Protein AF-A0A0L6ULF5-F1 (afdb_monomer_lite)

Radius of gyration: 20.2 Å; chains: 1; bounding box: 36×18×74 Å

Organism: NCBI:txid27349

Secondary structure (DSSP, 8-state):
--TTSSS--TT----HHHHHHHHHTT--TTT--TT--GGG-TTSS--------------

Sequence (59 aa):
MDLSAFQRNPNNRLSDAERARRAELNLCFRCGQAGHVSRGCLNGGRKSQGRQKTSSYWC

InterPro domains:
  IPR001878 Zinc finger, CCH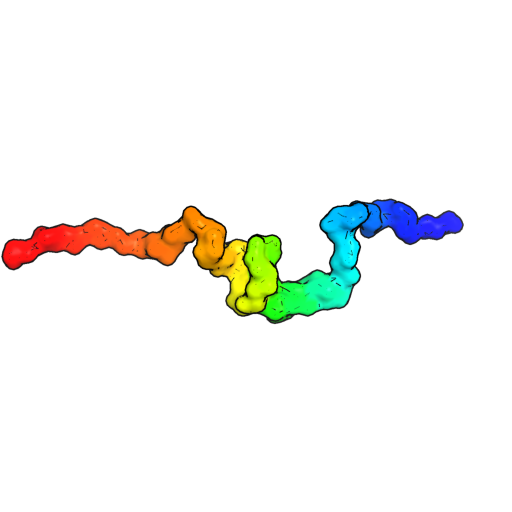C-type [PF00098] (27-41)
  IPR001878 Zinc finger, CCHC-type [PS50158] (28-41)
  IPR001878 Zinc finger, CCHC-type [SM00343] (27-43)
  IPR036875 Zinc finger, CCHC-type superfamily [SSF57756] (6-48)

pLDDT: mean 70.33, std 12.5, range [48.03, 87.62]

Structure (mmCIF, N/CA/C/O backbone):
data_AF-A0A0L6ULF5-F1
#
_entry.id   AF-A0A0L6ULF5-F1
#
loop_
_atom_site.group_PDB
_atom_site.id
_atom_site.type_symbol
_atom_site.label_atom_id
_atom_site.label_alt_id
_atom_site.label_comp_id
_atom_site.label_asym_id
_atom_site.label_entity_id
_atom_site.label_seq_id
_atom_site.pdbx_PDB_ins_code
_atom_site.Cartn_x
_atom_site.Cartn_y
_atom_site.Cartn_z
_atom_site.occupancy
_atom_site.B_iso_or_equiv
_atom_site.auth_seq_id
_atom_site.auth_comp_id
_atom_site.auth_asym_id
_atom_site.auth_atom_id
_atom_site.pdbx_PDB_model_num
ATOM 1 N N . MET A 1 1 ? 5.374 9.254 -36.802 1.00 57.16 1 MET A N 1
ATOM 2 C CA . MET A 1 1 ? 4.916 10.253 -35.814 1.00 57.16 1 MET A CA 1
ATOM 3 C C . MET A 1 1 ? 4.534 9.467 -34.571 1.00 57.16 1 MET A C 1
ATOM 5 O O . MET A 1 1 ? 3.449 8.907 -34.526 1.00 57.16 1 MET A O 1
ATOM 9 N N . ASP A 1 2 ? 5.492 9.268 -33.666 1.00 48.03 2 ASP A N 1
ATOM 10 C CA . ASP A 1 2 ? 5.386 8.306 -32.563 1.00 48.03 2 ASP A CA 1
ATOM 11 C C . ASP A 1 2 ? 4.592 8.898 -31.385 1.00 48.03 2 ASP A C 1
ATOM 13 O O . ASP A 1 2 ? 5.007 9.872 -30.759 1.00 48.03 2 ASP A O 1
ATOM 17 N N . LEU A 1 3 ? 3.420 8.321 -31.112 1.00 57.91 3 LEU A N 1
ATOM 18 C CA . LEU A 1 3 ? 2.449 8.762 -30.101 1.00 57.91 3 LEU A CA 1
ATOM 19 C C . LEU A 1 3 ? 2.866 8.449 -28.648 1.00 57.91 3 LEU A C 1
ATOM 21 O O . LEU A 1 3 ? 2.042 8.541 -27.739 1.00 57.91 3 LEU A O 1
ATOM 25 N N . SER A 1 4 ? 4.130 8.104 -28.387 1.00 59.50 4 SER A N 1
ATOM 26 C CA . SER A 1 4 ? 4.556 7.585 -27.078 1.00 59.50 4 SER A CA 1
ATOM 27 C C . SER A 1 4 ? 5.107 8.650 -26.116 1.00 59.50 4 SER A C 1
ATOM 29 O O . SER A 1 4 ? 5.427 8.330 -24.969 1.00 59.50 4 SER A O 1
ATOM 31 N N . ALA A 1 5 ? 5.220 9.915 -26.539 1.00 56.44 5 ALA A N 1
ATOM 32 C CA . ALA A 1 5 ? 5.965 10.940 -25.794 1.00 56.44 5 ALA A CA 1
ATOM 33 C C . ALA A 1 5 ? 5.155 11.748 -24.752 1.00 56.44 5 ALA A C 1
ATOM 35 O O . ALA A 1 5 ? 5.752 12.333 -23.852 1.00 56.44 5 ALA A O 1
ATOM 36 N N . PHE A 1 6 ? 3.818 11.773 -24.803 1.00 55.62 6 PHE A N 1
ATOM 37 C CA . PHE A 1 6 ? 3.017 12.699 -23.973 1.00 55.62 6 PHE A CA 1
ATOM 38 C C . PHE A 1 6 ? 2.364 12.089 -22.722 1.00 55.62 6 PHE A C 1
ATOM 40 O O . PHE A 1 6 ? 1.704 12.797 -21.966 1.00 55.62 6 PHE A O 1
ATOM 47 N N . GLN A 1 7 ? 2.543 10.795 -22.451 1.00 61.97 7 GLN A N 1
ATOM 48 C CA . GLN A 1 7 ? 1.788 10.100 -21.393 1.00 61.97 7 GLN A CA 1
ATOM 49 C C . GLN A 1 7 ? 2.596 9.758 -20.135 1.00 61.97 7 GLN A C 1
ATOM 51 O O . GLN A 1 7 ? 2.220 8.862 -19.380 1.00 61.97 7 GLN A O 1
ATOM 56 N N . ARG A 1 8 ? 3.717 10.436 -19.873 1.00 60.25 8 ARG A N 1
AT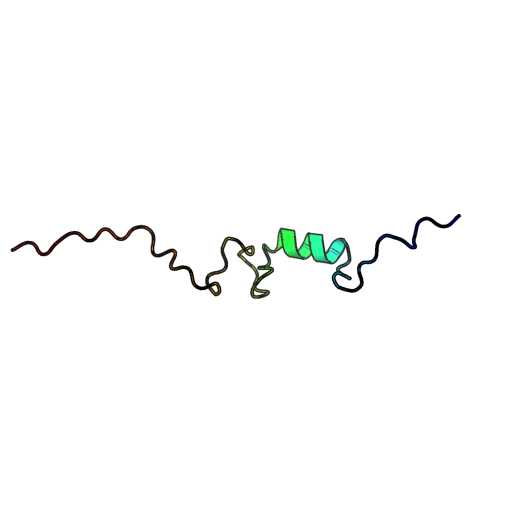OM 57 C CA . ARG A 1 8 ? 4.526 10.158 -18.674 1.00 60.25 8 ARG A CA 1
ATOM 58 C C . ARG A 1 8 ? 4.758 11.422 -17.871 1.00 60.25 8 ARG A C 1
ATOM 60 O O . ARG A 1 8 ? 5.774 12.090 -17.998 1.00 60.25 8 ARG A O 1
ATOM 67 N N . ASN A 1 9 ? 3.802 11.698 -16.986 1.00 56.94 9 ASN A N 1
ATOM 68 C CA . ASN A 1 9 ? 4.070 12.494 -15.797 1.00 56.94 9 ASN A CA 1
ATOM 69 C C . ASN A 1 9 ? 5.153 11.752 -14.978 1.00 56.94 9 ASN A C 1
ATOM 71 O O . ASN A 1 9 ? 4.906 10.615 -14.558 1.00 56.94 9 ASN A O 1
ATOM 75 N N . PRO A 1 10 ? 6.338 12.347 -14.746 1.00 59.56 10 PRO A N 1
ATOM 76 C CA . PRO A 1 10 ? 7.455 11.685 -14.065 1.00 59.56 10 PRO A CA 1
ATOM 77 C C . PRO A 1 10 ? 7.140 11.294 -12.612 1.00 59.56 10 PRO A C 1
ATOM 79 O O . PRO A 1 10 ? 7.854 10.480 -12.034 1.00 59.56 10 PRO A O 1
ATOM 82 N N . ASN A 1 11 ? 6.044 11.803 -12.040 1.00 60.94 11 ASN A N 1
ATOM 83 C CA . ASN A 1 11 ? 5.635 11.519 -10.665 1.00 60.94 11 ASN A CA 1
ATOM 84 C C . ASN A 1 11 ? 4.684 10.315 -10.519 1.00 60.94 11 ASN A C 1
ATOM 86 O O . ASN A 1 11 ? 4.322 9.964 -9.399 1.00 60.94 11 ASN A O 1
ATOM 90 N N . ASN A 1 12 ? 4.265 9.661 -11.613 1.00 63.88 12 ASN A N 1
ATOM 91 C CA . ASN A 1 12 ? 3.412 8.464 -11.548 1.00 63.88 12 ASN A CA 1
ATOM 92 C C . ASN A 1 12 ? 3.808 7.413 -12.597 1.00 63.88 12 ASN A C 1
ATOM 94 O O . ASN A 1 12 ? 3.022 7.047 -13.471 1.00 63.88 12 ASN A O 1
ATOM 98 N N . ARG A 1 13 ? 5.042 6.904 -12.503 1.00 67.31 13 ARG A N 1
ATOM 99 C CA . ARG A 1 13 ? 5.547 5.778 -13.311 1.00 67.31 13 ARG A CA 1
ATOM 100 C C . ARG A 1 13 ? 5.034 4.425 -12.782 1.00 67.31 13 ARG A C 1
ATOM 102 O O . ARG A 1 13 ? 5.808 3.488 -12.612 1.00 67.31 13 ARG A O 1
ATOM 109 N N . LEU A 1 14 ? 3.744 4.317 -12.470 1.00 70.44 14 LEU A N 1
ATOM 110 C CA . LEU A 1 14 ? 3.125 3.024 -12.177 1.00 70.44 14 LEU A CA 1
ATOM 111 C C . LEU A 1 14 ? 2.657 2.422 -13.499 1.00 70.44 14 LEU A C 1
ATOM 113 O O . LEU A 1 14 ? 1.799 2.996 -14.170 1.00 70.44 14 LEU A O 1
ATOM 117 N N . SER A 1 15 ? 3.235 1.283 -13.876 1.00 76.25 15 SER A N 1
ATOM 118 C CA . SER A 1 15 ? 2.741 0.471 -14.989 1.00 76.25 15 SER A CA 1
ATOM 119 C C . SER A 1 15 ? 1.268 0.123 -14.769 1.00 76.25 15 SER A C 1
ATOM 121 O O . SER A 1 15 ? 0.833 -0.017 -13.624 1.00 76.25 15 SER A O 1
ATOM 123 N N . ASP A 1 16 ? 0.510 -0.067 -15.847 1.00 77.56 16 ASP A N 1
ATOM 124 C CA . ASP A 1 16 ? -0.919 -0.401 -15.763 1.00 77.56 16 ASP A CA 1
ATOM 125 C C . ASP A 1 16 ? -1.165 -1.647 -14.887 1.00 77.56 16 ASP A C 1
ATOM 127 O O . ASP A 1 16 ? -2.020 -1.647 -14.006 1.00 77.56 16 ASP A O 1
ATOM 131 N N . ALA A 1 17 ? -0.264 -2.630 -14.988 1.00 80.56 17 ALA A N 1
ATOM 132 C CA . ALA A 1 17 ? -0.230 -3.816 -14.135 1.00 80.56 17 ALA A CA 1
ATOM 133 C C . ALA A 1 17 ? -0.110 -3.512 -12.626 1.00 80.56 17 ALA A C 1
ATOM 135 O O . ALA A 1 17 ? -0.753 -4.165 -11.810 1.00 80.56 17 ALA A O 1
ATOM 136 N N . GLU A 1 18 ? 0.676 -2.510 -12.223 1.00 79.25 18 GLU A N 1
ATOM 137 C CA . GLU A 1 18 ? 0.816 -2.143 -10.807 1.00 79.25 18 GLU A CA 1
ATOM 138 C C . GLU A 1 18 ? -0.412 -1.366 -10.317 1.00 79.25 18 GLU A C 1
ATOM 140 O O . GLU A 1 18 ? -0.805 -1.494 -9.158 1.00 79.25 18 GLU A O 1
ATOM 145 N N . ARG A 1 19 ? -1.080 -0.609 -11.196 1.00 78.94 19 ARG A N 1
ATOM 146 C CA . ARG A 1 19 ? -2.376 0.001 -10.870 1.00 78.94 19 ARG A CA 1
ATOM 147 C C . ARG A 1 19 ? -3.461 -1.062 -10.702 1.00 78.94 19 ARG A C 1
ATOM 149 O O . ARG A 1 19 ? -4.201 -0.991 -9.723 1.00 78.94 19 ARG A O 1
ATOM 156 N N . ALA A 1 20 ? -3.512 -2.047 -11.597 1.00 82.62 20 ALA A N 1
ATOM 157 C CA . ALA A 1 20 ? -4.425 -3.181 -11.508 1.00 82.62 20 ALA A CA 1
ATOM 158 C C . ALA A 1 20 ? -4.196 -3.973 -10.213 1.00 82.62 20 ALA A C 1
ATOM 160 O O . ALA A 1 20 ? -5.131 -4.167 -9.441 1.00 82.62 20 ALA A O 1
ATOM 161 N N . ARG A 1 21 ? -2.937 -4.302 -9.895 1.00 82.50 21 ARG A N 1
ATOM 162 C CA . ARG A 1 21 ? -2.581 -5.019 -8.662 1.00 82.50 21 ARG A CA 1
ATOM 163 C C . ARG A 1 21 ? -2.964 -4.246 -7.399 1.00 82.50 21 ARG A C 1
ATOM 165 O O . ARG A 1 21 ? -3.447 -4.825 -6.433 1.00 82.50 21 ARG A O 1
ATOM 172 N N . ARG A 1 22 ? -2.790 -2.922 -7.395 1.00 81.44 22 ARG A N 1
ATOM 173 C CA . ARG A 1 22 ? -3.214 -2.070 -6.270 1.00 81.44 22 ARG A CA 1
ATOM 174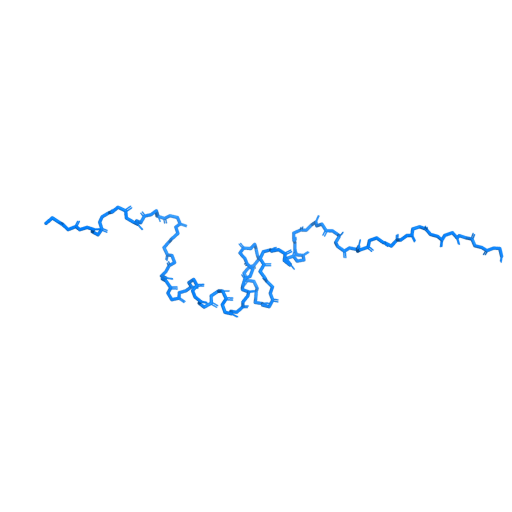 C C . ARG A 1 22 ? -4.728 -1.977 -6.131 1.00 81.44 22 ARG A C 1
ATOM 176 O O . ARG A 1 22 ? -5.211 -1.921 -5.004 1.00 81.44 22 ARG A O 1
ATOM 183 N N . ALA A 1 23 ? -5.463 -1.947 -7.240 1.00 81.31 23 ALA A N 1
ATOM 184 C CA . ALA A 1 23 ? -6.922 -1.961 -7.225 1.00 81.31 23 ALA A CA 1
ATOM 185 C C . ALA A 1 23 ? -7.461 -3.312 -6.728 1.00 81.31 23 ALA A C 1
ATOM 187 O O . ALA A 1 23 ? -8.357 -3.335 -5.890 1.00 81.31 23 ALA A O 1
ATOM 188 N N . GLU A 1 24 ? -6.861 -4.416 -7.171 1.00 83.38 24 GLU A N 1
ATOM 189 C CA . GLU A 1 24 ? -7.230 -5.775 -6.768 1.00 83.38 24 GLU A CA 1
ATOM 190 C C . GLU A 1 24 ? -6.941 -6.040 -5.281 1.00 83.38 24 GLU A C 1
ATOM 192 O O . GLU A 1 24 ? -7.797 -6.533 -4.550 1.00 83.38 24 GLU A O 1
ATOM 197 N N . LEU A 1 25 ? -5.774 -5.616 -4.787 1.00 83.56 25 LEU A N 1
ATOM 198 C CA . LEU A 1 25 ? -5.376 -5.787 -3.383 1.00 83.56 25 LEU A CA 1
ATOM 199 C C . LEU A 1 25 ? -5.985 -4.743 -2.433 1.00 83.56 25 LEU A C 1
ATOM 201 O O . LEU A 1 25 ? -5.649 -4.727 -1.244 1.00 83.56 25 LEU A O 1
ATOM 205 N N . ASN A 1 26 ? -6.850 -3.854 -2.942 1.00 87.31 26 ASN A N 1
ATOM 206 C CA . ASN A 1 26 ? -7.360 -2.692 -2.216 1.00 87.31 26 ASN A CA 1
ATOM 207 C C . ASN A 1 26 ? -6.227 -1.979 -1.464 1.00 87.31 26 ASN A C 1
ATOM 209 O O . ASN A 1 26 ? -6.284 -1.821 -0.248 1.00 87.31 26 ASN A O 1
ATOM 213 N N . LEU A 1 27 ? -5.153 -1.622 -2.171 1.00 86.88 27 LEU A N 1
ATOM 214 C CA . LEU A 1 27 ? -3.985 -1.003 -1.558 1.00 86.88 27 LEU A CA 1
ATOM 215 C C . LEU A 1 27 ? -4.273 0.464 -1.231 1.00 86.88 27 LEU A C 1
ATOM 217 O O . LEU A 1 27 ? -4.734 1.248 -2.066 1.00 86.88 27 LEU A O 1
ATOM 221 N N . CYS A 1 28 ? -3.958 0.869 -0.011 1.00 87.25 28 CYS A N 1
ATOM 222 C CA . CYS A 1 28 ? -4.129 2.234 0.433 1.00 87.25 28 CYS A CA 1
ATOM 223 C C . CYS A 1 28 ? -3.107 3.151 -0.243 1.00 87.25 28 CYS A C 1
ATOM 225 O O . CYS A 1 28 ? -1.911 3.031 0.008 1.00 87.25 28 CYS A O 1
ATOM 227 N N . PHE A 1 29 ? -3.549 4.156 -1.007 1.00 82.12 29 PHE A N 1
ATOM 228 C CA . PHE A 1 29 ? -2.627 5.150 -1.579 1.00 82.12 29 PHE A CA 1
ATOM 229 C C . PHE A 1 29 ? -2.045 6.113 -0.530 1.00 82.12 29 PHE A C 1
ATOM 231 O O . PHE A 1 29 ? -1.176 6.910 -0.863 1.00 82.12 29 PHE A O 1
ATOM 238 N N . ARG A 1 30 ? -2.526 6.064 0.723 1.00 80.06 30 ARG A N 1
ATOM 239 C CA . ARG A 1 30 ? -2.030 6.903 1.828 1.00 80.06 30 ARG A CA 1
ATOM 240 C C . ARG A 1 30 ? -0.970 6.220 2.692 1.00 80.06 30 ARG A C 1
ATOM 242 O O . ARG A 1 30 ? -0.043 6.894 3.111 1.00 80.06 30 ARG A O 1
ATOM 249 N N . CYS A 1 31 ? -1.104 4.922 2.973 1.00 84.06 31 CYS A N 1
ATOM 250 C CA . CYS A 1 31 ? -0.173 4.184 3.842 1.00 84.06 31 CYS A CA 1
ATOM 251 C C . CYS A 1 31 ? 0.486 2.967 3.172 1.00 84.06 31 CYS A C 1
ATOM 253 O O . CYS A 1 31 ? 1.342 2.337 3.782 1.00 84.06 31 CYS A O 1
ATOM 255 N N . GLY A 1 32 ? 0.095 2.614 1.943 1.00 82.69 32 GLY A N 1
ATOM 256 C CA . GLY A 1 32 ? 0.672 1.493 1.200 1.00 82.69 32 GLY A CA 1
ATOM 257 C C . GLY A 1 32 ? 0.282 0.102 1.708 1.00 82.69 32 GLY A C 1
ATOM 258 O O . GLY A 1 32 ? 0.892 -0.869 1.278 1.00 82.69 32 GLY A O 1
ATOM 259 N N . GLN A 1 33 ? -0.701 -0.021 2.608 1.00 84.88 33 GLN A N 1
ATOM 260 C CA . GLN A 1 33 ? -1.177 -1.316 3.110 1.00 84.88 33 GLN A CA 1
ATOM 261 C C . GLN A 1 33 ? -2.329 -1.889 2.286 1.00 84.88 33 GLN A C 1
ATOM 263 O O . GLN A 1 33 ? -3.155 -1.142 1.765 1.00 84.88 33 GLN A O 1
ATOM 268 N N . ALA A 1 34 ? -2.385 -3.218 2.190 1.00 85.81 34 ALA A N 1
ATOM 269 C CA . ALA A 1 34 ? -3.451 -3.942 1.501 1.00 85.81 34 ALA A CA 1
ATOM 270 C C . ALA A 1 34 ? -4.689 -4.110 2.389 1.00 85.81 34 ALA A C 1
ATOM 272 O O . ALA A 1 34 ? -4.617 -3.993 3.614 1.00 85.81 34 ALA A O 1
ATOM 273 N N . GLY A 1 35 ? -5.833 -4.375 1.759 1.00 87.31 35 GLY A N 1
ATOM 274 C CA . GLY A 1 35 ? -7.106 -4.608 2.447 1.00 87.31 35 GLY A CA 1
ATOM 275 C C . GLY A 1 35 ? -7.946 -3.354 2.703 1.00 87.31 35 GLY A C 1
ATOM 276 O O . GLY A 1 35 ? -9.091 -3.472 3.131 1.00 87.31 35 GLY A O 1
ATOM 277 N N . HIS A 1 36 ? -7.438 -2.156 2.406 1.00 87.62 36 HIS A N 1
ATOM 278 C CA . HIS A 1 36 ? -8.238 -0.935 2.394 1.00 87.62 36 HIS A CA 1
ATOM 279 C C . HIS A 1 36 ? -7.681 0.090 1.402 1.00 87.62 36 HIS A C 1
ATOM 281 O O . HIS A 1 36 ? -6.508 0.439 1.424 1.00 87.62 36 HIS A O 1
ATOM 287 N N . VAL A 1 37 ? -8.535 0.665 0.560 1.00 86.06 37 VAL A N 1
ATOM 288 C CA . VAL A 1 37 ? -8.154 1.816 -0.272 1.00 86.06 37 VAL A CA 1
ATOM 289 C C . VAL A 1 37 ? -8.018 3.075 0.595 1.00 86.06 37 VAL A C 1
ATOM 291 O O . VAL A 1 37 ? -8.462 3.096 1.742 1.00 86.06 37 VAL A O 1
ATOM 294 N N . SER A 1 38 ? -7.473 4.173 0.054 1.00 82.50 38 SER A N 1
ATOM 295 C CA . SER A 1 38 ? -7.335 5.462 0.753 1.00 82.50 38 SER A CA 1
ATOM 296 C C . SER A 1 38 ? -8.550 5.833 1.594 1.00 82.50 38 SER A C 1
ATOM 298 O O . SER A 1 38 ? -8.363 6.290 2.711 1.00 82.50 38 SER A O 1
ATOM 300 N N . ARG A 1 39 ? -9.777 5.576 1.120 1.00 81.00 39 ARG A N 1
ATOM 301 C CA . ARG A 1 39 ? -11.031 5.862 1.842 1.00 81.00 39 ARG A CA 1
ATOM 302 C C . ARG A 1 39 ? -11.166 5.139 3.193 1.00 81.00 39 ARG A C 1
ATOM 304 O O . ARG A 1 39 ? -11.743 5.720 4.100 1.00 81.00 39 ARG A O 1
ATOM 311 N N . GLY A 1 40 ? -10.606 3.939 3.341 1.00 79.50 40 GLY A N 1
ATOM 312 C CA . GLY A 1 40 ? -10.605 3.150 4.581 1.00 79.50 40 GLY A CA 1
ATOM 313 C C . GLY A 1 40 ? -9.320 3.275 5.406 1.00 79.50 40 GLY A C 1
ATOM 314 O O . GLY A 1 40 ? -9.118 2.511 6.342 1.00 79.50 40 GLY A O 1
ATOM 315 N N . CYS A 1 41 ? -8.426 4.206 5.057 1.00 85.56 41 CYS A N 1
ATOM 316 C CA . CYS A 1 41 ? -7.154 4.373 5.756 1.00 85.56 41 CYS A CA 1
ATOM 317 C C . CYS A 1 41 ? -7.344 4.873 7.187 1.00 85.56 41 CYS A C 1
ATOM 319 O O . CYS A 1 41 ? -7.609 6.055 7.413 1.00 85.56 41 CYS A O 1
ATOM 321 N N . LEU A 1 42 ? 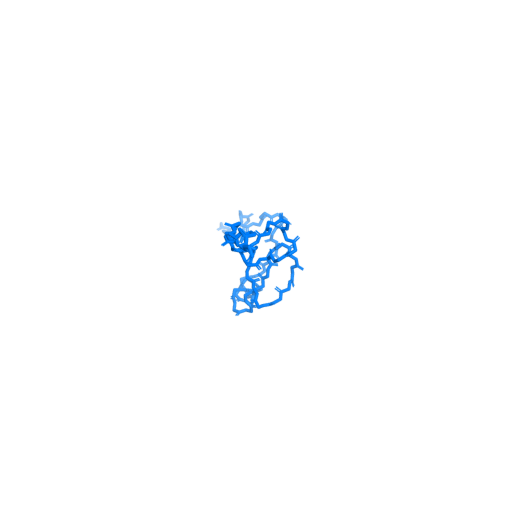-7.122 3.972 8.140 1.00 75.88 42 LEU A N 1
ATOM 322 C CA . LEU A 1 42 ? -7.169 4.240 9.578 1.00 75.88 42 LEU A CA 1
ATOM 323 C C . LEU A 1 42 ? -6.000 5.116 10.060 1.00 75.88 42 LEU A C 1
ATOM 325 O O . LEU A 1 42 ? -6.104 5.762 11.097 1.00 75.88 42 LEU A O 1
ATOM 329 N N . ASN A 1 43 ? -4.909 5.186 9.289 1.00 69.00 43 ASN A N 1
ATOM 330 C CA . ASN A 1 43 ? -3.738 6.013 9.600 1.00 69.00 43 ASN A CA 1
ATOM 331 C C . ASN A 1 43 ? -4.010 7.520 9.370 1.00 69.00 43 ASN A C 1
ATOM 333 O O . ASN A 1 43 ? -3.387 8.383 9.977 1.00 69.00 43 ASN A O 1
ATOM 337 N N . GLY A 1 44 ? -5.012 7.856 8.549 1.00 59.59 44 GLY A N 1
ATOM 338 C CA . GLY A 1 44 ? -5.402 9.228 8.223 1.00 59.59 44 GLY A CA 1
ATOM 339 C C . GLY A 1 44 ? -6.398 9.849 9.203 1.00 59.59 44 GLY A C 1
ATOM 340 O O . GLY A 1 44 ? -7.447 10.309 8.763 1.00 59.59 44 GLY A O 1
ATOM 341 N N . GLY A 1 45 ? -6.098 9.842 10.504 1.00 59.56 45 GLY A N 1
ATOM 342 C CA . GLY A 1 45 ? -6.488 10.893 11.460 1.00 59.56 45 GLY A CA 1
ATOM 343 C C . GLY A 1 45 ? -7.934 11.409 11.483 1.00 59.56 45 GLY A C 1
ATOM 344 O O . GLY A 1 45 ? -8.163 12.542 11.898 1.00 59.56 45 GLY A O 1
ATOM 345 N N . ARG A 1 46 ? -8.933 10.634 11.070 1.00 54.62 46 ARG A N 1
ATOM 346 C CA . ARG A 1 46 ? -10.334 10.954 11.338 1.00 54.62 46 ARG A CA 1
ATOM 347 C C . ARG A 1 46 ? -10.957 9.727 11.926 1.00 54.62 46 ARG A C 1
ATOM 349 O O . ARG A 1 46 ? -11.313 8.799 11.215 1.00 54.62 46 ARG A O 1
ATOM 356 N N . LYS A 1 47 ? -11.027 9.767 13.250 1.00 54.31 47 LYS A N 1
ATOM 357 C CA . LYS A 1 47 ? -11.890 8.981 14.114 1.00 54.31 47 LYS A CA 1
ATOM 358 C C . LYS A 1 47 ? -13.194 8.656 13.372 1.00 54.31 47 LYS A C 1
ATOM 360 O O . LYS A 1 47 ? -14.185 9.355 13.522 1.00 54.31 47 LYS A O 1
ATOM 365 N N . SER A 1 48 ? -13.220 7.552 12.631 1.00 57.28 48 SER A N 1
ATOM 366 C CA . SER A 1 48 ? -14.443 6.805 12.355 1.00 57.28 48 SER A CA 1
ATOM 367 C C . SER A 1 48 ? -14.779 5.994 13.610 1.00 57.28 48 SER A C 1
ATOM 369 O O . SER A 1 48 ? -15.155 4.828 13.548 1.00 57.28 48 SER A O 1
ATOM 371 N N . GLN A 1 49 ? -14.642 6.628 14.778 1.00 57.75 49 GLN A N 1
ATOM 372 C CA . GLN A 1 49 ? -15.545 6.376 15.875 1.00 57.75 49 GLN A CA 1
ATOM 373 C C . GLN A 1 49 ? -16.874 6.896 15.354 1.00 57.75 49 GLN A C 1
ATOM 375 O O . GLN A 1 49 ? -17.182 8.086 15.445 1.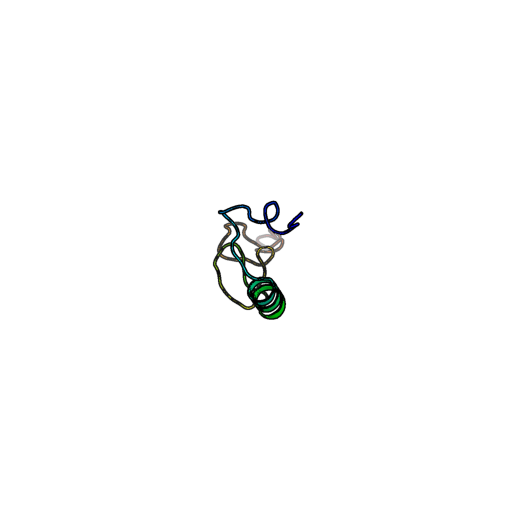00 57.75 49 GLN A O 1
ATOM 380 N N . GLY A 1 50 ? -17.593 6.007 14.669 1.00 52.34 50 GLY A N 1
ATOM 381 C CA . GLY A 1 50 ? -18.973 6.241 14.317 1.00 52.34 50 GLY A CA 1
ATOM 382 C C . GLY A 1 50 ? -19.651 6.779 15.557 1.00 52.34 50 GLY A C 1
ATOM 383 O O . GLY A 1 50 ? -19.526 6.163 16.604 1.00 52.34 50 GLY A O 1
ATOM 384 N N . ARG A 1 51 ? -20.247 7.967 15.435 1.00 57.91 51 ARG A N 1
ATOM 385 C CA . ARG A 1 51 ? -21.395 8.448 16.206 1.00 57.91 51 ARG A CA 1
ATOM 386 C C . ARG A 1 51 ? -21.649 7.657 17.498 1.00 57.91 51 ARG A C 1
ATOM 388 O O . ARG A 1 51 ? -22.700 7.042 17.650 1.00 57.91 51 ARG A O 1
ATOM 395 N N . GLN A 1 52 ? -20.701 7.670 18.429 1.00 62.28 52 GLN A N 1
ATOM 396 C CA . GLN A 1 52 ? -20.924 7.117 19.751 1.00 62.28 52 GLN A CA 1
ATOM 397 C C . GLN A 1 52 ? -21.591 8.247 20.497 1.00 62.28 52 GLN A C 1
ATOM 399 O O . GLN A 1 52 ? -20.961 9.192 20.968 1.00 62.28 52 GLN A O 1
ATOM 404 N N . LYS A 1 53 ? -22.921 8.213 20.387 1.00 55.12 53 LYS A N 1
ATOM 405 C CA . LYS A 1 53 ? -23.835 9.062 21.122 1.00 55.12 53 LYS A CA 1
ATOM 406 C C . LYS A 1 53 ? -23.327 9.128 22.557 1.00 55.12 53 LYS A C 1
ATOM 408 O O . LYS A 1 53 ? -23.291 8.124 23.257 1.00 55.12 53 LYS A O 1
ATOM 413 N N . THR A 1 54 ? -22.952 10.331 22.962 1.00 64.81 54 THR A N 1
ATOM 414 C CA . THR A 1 54 ? -23.204 10.787 24.320 1.00 64.81 54 THR A CA 1
ATOM 415 C C . THR A 1 54 ? -24.621 10.343 24.706 1.00 64.81 54 THR A C 1
ATOM 417 O O . THR A 1 54 ? -25.598 10.705 24.052 1.00 64.81 54 THR A O 1
ATOM 420 N N . SER A 1 55 ? -24.717 9.428 25.659 1.00 59.50 55 SER A N 1
ATOM 421 C CA . SER A 1 55 ? -25.952 9.082 26.358 1.00 59.50 55 SER A CA 1
ATOM 422 C C . SER A 1 55 ? -25.498 8.485 27.680 1.00 59.50 55 SER A C 1
ATOM 424 O O . SE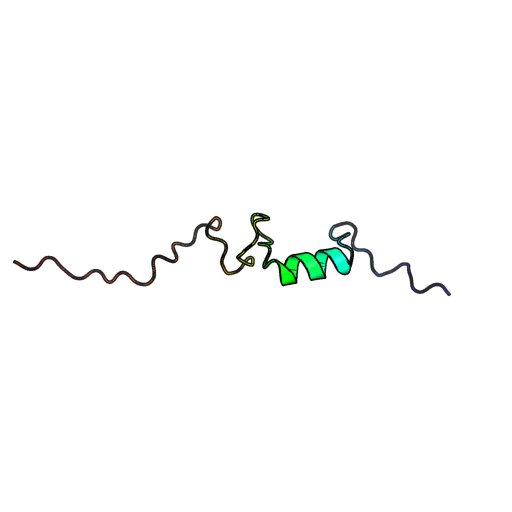R A 1 55 ? -25.190 7.303 27.766 1.00 59.50 55 SER A O 1
ATOM 426 N N . SER A 1 56 ? -25.087 9.362 28.585 1.00 66.62 56 SER A N 1
ATOM 427 C CA . SER A 1 56 ? -25.944 9.888 29.651 1.00 66.62 56 SER A CA 1
ATOM 428 C C . SER A 1 56 ? -25.833 8.970 30.849 1.00 66.62 56 SER A C 1
ATOM 430 O O . SER A 1 56 ? -26.383 7.874 30.860 1.00 66.62 56 SER A O 1
ATOM 432 N N . TYR A 1 57 ? -25.099 9.464 31.844 1.00 65.25 57 TYR A N 1
ATOM 433 C CA . TYR A 1 57 ? -25.280 9.103 33.239 1.00 65.25 57 TYR A CA 1
ATOM 434 C C . TYR A 1 57 ? -26.771 8.870 33.498 1.00 65.25 57 TYR A C 1
ATOM 436 O O . TYR A 1 57 ? -27.592 9.757 33.252 1.00 65.25 57 TYR A O 1
ATOM 444 N N . TRP A 1 58 ? -27.103 7.662 33.930 1.00 51.75 58 TRP A N 1
ATOM 445 C CA . TRP A 1 58 ? -28.390 7.357 34.524 1.00 51.75 58 TRP A CA 1
ATOM 446 C C . TRP A 1 58 ? -28.122 6.827 35.927 1.00 51.75 58 TRP A C 1
ATOM 448 O O . TRP A 1 58 ? -27.139 6.117 36.140 1.00 51.75 58 TRP A O 1
ATOM 458 N N . CYS A 1 59 ? -28.949 7.333 36.835 1.00 52.00 59 CYS A N 1
ATOM 459 C CA . CYS A 1 59 ? -28.873 7.300 38.288 1.00 52.00 59 CYS A CA 1
ATOM 460 C C . CYS A 1 59 ? -28.687 5.912 38.903 1.00 52.00 59 CYS A C 1
ATOM 462 O O . CYS A 1 59 ? -29.217 4.933 38.332 1.00 52.00 59 CYS A O 1
#

Foldseek 3Di:
DDPPPPPDPVVDPDDPVNVVVCVVQCADPVPRDGDHHVVPDPVPPDPPPPCPDPDDDDD